Protein AF-A0A972N319-F1 (afdb_monomer_lite)

Radius of gyration: 14.59 Å; chains: 1; bounding box: 40×28×43 Å

Structure (mmCIF, N/CA/C/O backbone):
data_AF-A0A972N319-F1
#
_entry.id   AF-A0A972N319-F1
#
loop_
_atom_site.group_PDB
_atom_site.id
_atom_site.type_symbol
_atom_site.label_atom_id
_atom_site.label_alt_id
_atom_site.label_comp_id
_atom_site.label_asym_id
_atom_site.label_entity_id
_atom_site.label_seq_id
_atom_site.pdbx_PDB_ins_code
_atom_site.Cartn_x
_atom_site.Cartn_y
_atom_site.Cartn_z
_atom_site.occupancy
_atom_site.B_iso_or_equiv
_atom_site.auth_seq_id
_atom_site.auth_comp_id
_atom_site.auth_asym_id
_atom_site.auth_atom_id
_atom_site.pdbx_PDB_model_num
ATOM 1 N N . MET A 1 1 ? 24.690 3.884 -22.807 1.00 57.56 1 MET A N 1
ATOM 2 C CA . MET A 1 1 ? 23.789 2.924 -22.120 1.00 57.56 1 MET A CA 1
ATOM 3 C C . MET A 1 1 ? 22.770 2.426 -23.134 1.00 57.56 1 MET A C 1
ATOM 5 O O . MET A 1 1 ? 22.248 3.253 -23.859 1.00 57.56 1 MET A O 1
ATOM 9 N N . SER A 1 2 ? 22.512 1.118 -23.238 1.00 80.62 2 SER A N 1
ATOM 10 C CA . SER A 1 2 ? 21.457 0.604 -24.136 1.00 80.62 2 SER A CA 1
ATOM 11 C C . SER A 1 2 ? 20.069 0.958 -23.585 1.00 80.62 2 SER A C 1
ATOM 13 O O . SER A 1 2 ? 19.857 0.832 -22.377 1.00 80.62 2 SER A O 1
ATOM 15 N N . GLU A 1 3 ? 19.123 1.344 -24.445 1.00 79.75 3 GLU A N 1
ATOM 16 C CA . GLU A 1 3 ? 17.726 1.664 -24.085 1.00 79.75 3 GLU A CA 1
ATOM 17 C C . GLU A 1 3 ? 17.058 0.562 -23.248 1.00 79.75 3 GLU A C 1
ATOM 19 O O . GLU A 1 3 ? 16.391 0.840 -22.251 1.00 79.75 3 GLU A O 1
ATOM 24 N N . LYS A 1 4 ? 17.346 -0.711 -23.557 1.00 82.06 4 LYS A N 1
ATOM 25 C CA . LYS A 1 4 ? 16.869 -1.866 -22.776 1.00 82.06 4 LYS A CA 1
ATOM 26 C C . LYS A 1 4 ? 17.337 -1.828 -21.317 1.00 82.06 4 LYS A C 1
ATOM 28 O O . LYS A 1 4 ? 16.598 -2.219 -20.414 1.00 82.06 4 LYS A O 1
ATOM 33 N N . ARG A 1 5 ? 18.569 -1.366 -21.063 1.00 83.50 5 ARG A N 1
ATOM 34 C CA . ARG A 1 5 ? 19.101 -1.227 -19.696 1.00 83.50 5 ARG A CA 1
ATOM 35 C C . ARG A 1 5 ? 18.435 -0.064 -18.965 1.00 83.50 5 ARG A C 1
ATOM 37 O O . ARG A 1 5 ? 18.128 -0.217 -17.789 1.00 83.50 5 ARG A O 1
ATOM 44 N N . ALA A 1 6 ? 18.174 1.050 -19.650 1.00 85.31 6 ALA A N 1
ATOM 45 C CA . ALA A 1 6 ? 17.483 2.199 -19.064 1.00 85.31 6 ALA A CA 1
ATOM 46 C C . ALA A 1 6 ? 16.055 1.834 -18.616 1.00 85.31 6 ALA A C 1
ATOM 48 O O . ALA A 1 6 ? 15.717 2.027 -17.449 1.00 85.31 6 ALA A O 1
ATOM 49 N N . GLN A 1 7 ? 15.270 1.186 -19.484 1.00 86.94 7 GLN A N 1
ATOM 50 C CA . GLN A 1 7 ? 13.910 0.733 -19.153 1.00 86.94 7 GLN A CA 1
ATOM 51 C C . GLN A 1 7 ? 13.885 -0.261 -17.986 1.00 86.94 7 GLN A C 1
ATOM 53 O O . GLN A 1 7 ? 13.042 -0.168 -17.093 1.00 86.94 7 GLN A O 1
ATOM 58 N N . LYS A 1 8 ? 14.840 -1.201 -17.942 1.00 88.75 8 LYS A N 1
ATOM 59 C CA . LYS A 1 8 ? 14.960 -2.140 -16.819 1.00 88.75 8 LYS A CA 1
ATOM 60 C C . LYS A 1 8 ? 15.247 -1.415 -15.501 1.00 88.75 8 LYS A C 1
ATOM 62 O O . LYS A 1 8 ? 14.673 -1.780 -14.473 1.00 88.75 8 LYS A O 1
ATOM 67 N N . THR A 1 9 ? 16.109 -0.400 -15.519 1.00 91.19 9 THR A N 1
ATOM 68 C CA . THR A 1 9 ? 16.430 0.406 -14.333 1.00 91.19 9 THR A CA 1
ATOM 69 C C . THR A 1 9 ? 15.206 1.160 -13.829 1.00 91.19 9 THR A C 1
ATOM 71 O O . THR A 1 9 ? 14.907 1.083 -12.638 1.00 91.19 9 THR A O 1
ATOM 74 N N . ILE A 1 10 ? 14.465 1.816 -14.725 1.00 92.19 10 ILE A N 1
ATOM 75 C CA . ILE A 1 10 ? 13.229 2.533 -14.387 1.00 92.19 10 ILE A CA 1
ATOM 76 C C . ILE A 1 10 ? 12.209 1.567 -13.775 1.00 92.19 10 ILE A C 1
ATOM 78 O O . ILE A 1 10 ? 11.722 1.802 -12.671 1.00 92.19 10 ILE A O 1
ATOM 82 N N . ARG A 1 11 ? 11.974 0.416 -14.419 1.00 92.19 11 ARG A N 1
ATOM 83 C CA . ARG A 1 11 ? 11.061 -0.612 -13.900 1.00 92.19 11 ARG A CA 1
ATOM 84 C C . ARG A 1 11 ? 11.455 -1.111 -12.518 1.00 92.19 11 ARG A C 1
ATOM 86 O O . ARG A 1 11 ? 10.607 -1.234 -11.641 1.00 92.19 11 ARG A O 1
ATOM 93 N N . THR A 1 12 ? 12.740 -1.379 -12.314 1.00 92.19 12 THR A N 1
ATOM 94 C CA . THR A 1 12 ? 13.253 -1.829 -11.014 1.00 92.19 12 THR A CA 1
ATOM 95 C C . THR A 1 12 ? 13.063 -0.754 -9.944 1.00 92.19 12 THR A C 1
ATOM 97 O O . THR A 1 12 ? 12.702 -1.074 -8.815 1.00 92.19 12 THR A O 1
ATOM 100 N N . LYS A 1 13 ? 13.288 0.520 -10.287 1.00 93.69 13 LYS A N 1
ATOM 101 C CA . LYS A 1 13 ? 13.066 1.648 -9.376 1.00 93.69 13 LYS A CA 1
ATOM 102 C C . LYS A 1 13 ? 11.591 1.755 -8.984 1.00 93.69 13 LYS A C 1
ATOM 104 O O . LYS A 1 13 ? 11.306 1.851 -7.796 1.00 93.69 13 LYS A O 1
ATOM 109 N N . TYR A 1 14 ? 10.680 1.664 -9.952 1.00 94.88 14 TYR A N 1
ATOM 110 C CA . TYR A 1 14 ? 9.241 1.731 -9.702 1.00 94.88 14 TYR A CA 1
ATOM 111 C C . TYR A 1 14 ? 8.763 0.611 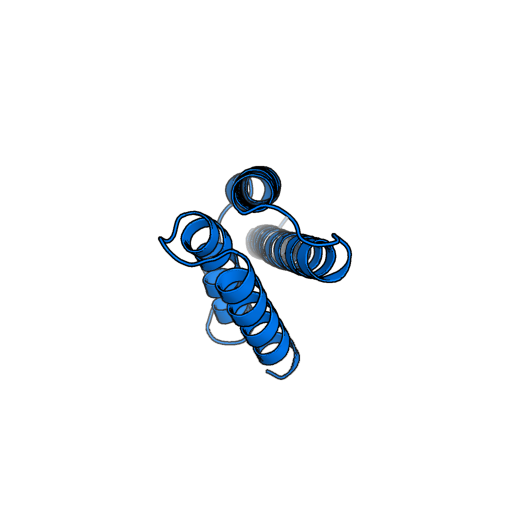-8.767 1.00 94.88 14 TYR A C 1
ATOM 113 O O . TYR A 1 14 ? 8.149 0.894 -7.742 1.00 94.88 14 TYR A O 1
ATOM 121 N N . ILE A 1 15 ? 9.134 -0.646 -9.050 1.00 93.62 15 ILE A N 1
ATOM 122 C CA . ILE A 1 15 ? 8.789 -1.796 -8.194 1.00 93.62 15 ILE A CA 1
ATOM 123 C C . ILE A 1 15 ? 9.304 -1.591 -6.764 1.00 93.62 15 ILE A C 1
ATOM 125 O O . ILE A 1 15 ? 8.559 -1.776 -5.808 1.00 93.62 15 ILE A O 1
ATOM 129 N N . ARG A 1 16 ? 10.554 -1.144 -6.602 1.00 94.31 16 ARG A N 1
ATOM 130 C CA . ARG A 1 16 ? 11.136 -0.905 -5.272 1.00 94.31 16 ARG A CA 1
ATOM 131 C C . ARG A 1 16 ? 10.397 0.172 -4.486 1.00 94.31 16 ARG A C 1
ATOM 133 O O . ARG A 1 16 ? 10.278 0.044 -3.271 1.00 94.31 16 ARG A O 1
ATOM 140 N N . GLU A 1 17 ? 9.928 1.235 -5.134 1.00 96.25 17 GLU A N 1
ATOM 141 C CA . GLU A 1 17 ? 9.150 2.261 -4.433 1.00 96.25 17 GLU A CA 1
ATOM 142 C C . GLU A 1 17 ? 7.753 1.765 -4.046 1.00 96.25 17 GLU A C 1
ATOM 144 O O . GLU A 1 17 ? 7.305 2.077 -2.943 1.00 96.25 17 GLU A O 1
ATOM 149 N N . LEU A 1 18 ? 7.110 0.923 -4.867 1.00 95.69 18 LEU A N 1
ATOM 150 C CA . LEU A 1 18 ? 5.865 0.241 -4.486 1.00 95.69 18 LEU A CA 1
ATOM 151 C C . LEU A 1 18 ? 6.068 -0.632 -3.238 1.00 95.69 18 LEU A C 1
ATOM 153 O O . LEU A 1 18 ? 5.331 -0.494 -2.262 1.00 95.69 18 LEU A O 1
ATOM 157 N N . GLU A 1 19 ? 7.109 -1.472 -3.223 1.00 94.75 19 GLU A N 1
ATOM 158 C CA . GLU A 1 19 ? 7.444 -2.323 -2.072 1.00 94.75 19 GLU A CA 1
ATOM 159 C C . GLU A 1 19 ? 7.739 -1.497 -0.817 1.00 94.75 19 GLU A C 1
ATOM 161 O O . GLU A 1 19 ? 7.249 -1.801 0.272 1.00 94.75 19 GLU A O 1
ATOM 166 N N . ARG A 1 20 ? 8.531 -0.426 -0.949 1.00 96.31 20 ARG A N 1
ATOM 167 C CA . ARG A 1 20 ? 8.851 0.478 0.166 1.00 96.31 20 ARG A CA 1
ATOM 168 C C . ARG A 1 20 ? 7.603 1.138 0.728 1.00 96.31 20 ARG A C 1
ATOM 170 O O . ARG A 1 20 ? 7.486 1.248 1.947 1.00 96.31 20 ARG A O 1
ATOM 177 N N . PHE A 1 21 ? 6.701 1.591 -0.134 1.00 97.44 21 PHE A N 1
ATOM 178 C CA . PHE A 1 21 ? 5.445 2.195 0.283 1.00 97.44 21 PHE A CA 1
ATOM 179 C C . PHE A 1 21 ? 4.581 1.199 1.062 1.00 97.44 21 PHE A C 1
ATOM 181 O O . PHE A 1 21 ? 4.220 1.478 2.205 1.00 97.44 21 PHE A O 1
ATOM 188 N N . ILE A 1 22 ? 4.350 0.010 0.501 1.00 96.62 22 ILE A N 1
ATOM 189 C CA . ILE A 1 22 ? 3.574 -1.053 1.150 1.00 96.62 22 ILE A CA 1
ATOM 190 C C . ILE A 1 22 ? 4.178 -1.426 2.508 1.00 96.62 22 ILE A C 1
ATOM 192 O O . ILE A 1 22 ? 3.465 -1.488 3.506 1.00 96.62 22 ILE A O 1
ATOM 196 N N . ASN A 1 23 ? 5.497 -1.616 2.581 1.00 96.31 23 ASN A N 1
ATOM 197 C CA . ASN A 1 23 ? 6.163 -1.971 3.834 1.00 96.31 23 ASN A CA 1
ATOM 198 C C . ASN A 1 23 ? 6.034 -0.877 4.902 1.00 96.31 23 ASN A C 1
ATOM 200 O O . ASN A 1 23 ? 5.848 -1.197 6.073 1.00 96.31 23 ASN A O 1
ATOM 204 N N . ARG A 1 24 ? 6.093 0.406 4.520 1.00 96.94 24 ARG A N 1
ATOM 205 C CA . ARG A 1 24 ? 5.868 1.524 5.452 1.00 96.94 24 ARG A CA 1
ATOM 206 C C . ARG A 1 24 ? 4.443 1.533 5.995 1.00 96.94 24 ARG A C 1
ATOM 208 O O . ARG A 1 24 ? 4.271 1.750 7.188 1.00 96.94 24 ARG A O 1
ATOM 215 N N . VAL A 1 25 ? 3.456 1.274 5.140 1.00 97.00 25 VAL A N 1
ATOM 216 C CA . VAL A 1 25 ? 2.035 1.192 5.518 1.00 97.00 25 VAL A CA 1
ATOM 217 C C . VAL A 1 25 ? 1.791 0.029 6.472 1.00 97.00 25 VAL A C 1
ATOM 219 O O . VAL A 1 25 ? 1.248 0.231 7.551 1.00 97.00 25 VAL A O 1
ATOM 222 N N . VAL A 1 26 ? 2.270 -1.169 6.133 1.00 96.19 26 VAL A N 1
ATOM 223 C CA . VAL A 1 26 ? 2.156 -2.346 7.008 1.00 96.19 26 VAL A CA 1
ATOM 224 C C . VAL A 1 26 ? 2.847 -2.106 8.348 1.00 96.19 26 VAL A C 1
ATOM 226 O O . VAL A 1 26 ? 2.308 -2.473 9.387 1.00 96.19 26 VAL A O 1
ATOM 229 N N . ASN A 1 27 ? 4.029 -1.485 8.344 1.00 96.75 27 ASN A N 1
ATOM 230 C CA . ASN A 1 27 ? 4.716 -1.145 9.583 1.00 96.75 27 ASN A CA 1
ATOM 231 C C . ASN A 1 27 ? 3.881 -0.179 10.429 1.00 96.75 27 ASN A C 1
ATOM 233 O O . ASN A 1 27 ? 3.633 -0.477 11.587 1.00 96.75 27 ASN A O 1
ATOM 237 N N . PHE A 1 28 ? 3.393 0.919 9.844 1.00 96.50 28 PHE A N 1
ATOM 238 C CA . PHE A 1 28 ? 2.544 1.892 10.536 1.00 96.50 28 PHE A CA 1
ATOM 239 C C . PHE A 1 28 ? 1.336 1.225 11.208 1.00 96.50 28 PHE A C 1
ATOM 241 O O . PHE A 1 28 ? 1.133 1.404 12.405 1.00 96.50 28 PHE A O 1
ATOM 248 N N . LEU A 1 29 ? 0.600 0.389 10.468 1.00 94.94 29 LEU A N 1
ATOM 249 C CA . LEU A 1 29 ? -0.593 -0.304 10.966 1.00 94.94 29 LEU A CA 1
ATOM 250 C C . LEU A 1 29 ? -0.304 -1.310 12.093 1.00 94.94 29 LEU A C 1
ATOM 252 O O . LEU A 1 29 ? -1.184 -1.575 12.911 1.00 94.94 29 LEU A O 1
ATOM 256 N N . ASN A 1 30 ? 0.902 -1.884 12.131 1.00 94.00 30 ASN A N 1
ATOM 257 C CA . ASN A 1 30 ? 1.307 -2.844 13.160 1.00 94.00 30 ASN A CA 1
ATOM 258 C C . ASN A 1 30 ? 1.937 -2.187 14.393 1.00 94.00 30 ASN A C 1
ATOM 260 O O . ASN A 1 30 ? 1.889 -2.775 15.468 1.00 94.00 30 ASN A O 1
ATOM 264 N N . THR A 1 31 ? 2.575 -1.023 14.243 1.00 93.81 31 THR A N 1
ATOM 265 C CA . THR A 1 31 ? 3.352 -0.402 15.327 1.00 93.8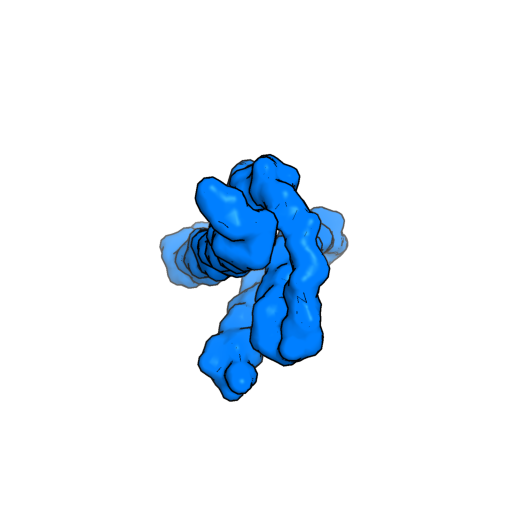1 31 THR A CA 1
ATOM 266 C C . THR A 1 31 ? 2.637 0.746 16.020 1.00 93.81 31 THR A C 1
ATOM 268 O O . THR A 1 31 ? 2.998 1.067 17.147 1.00 93.81 31 THR A O 1
ATOM 271 N N . GLN A 1 32 ? 1.685 1.404 15.356 1.00 89.25 32 GLN A N 1
ATOM 272 C CA . GLN A 1 32 ? 0.912 2.467 15.991 1.00 89.25 32 GLN A CA 1
ATOM 273 C C . GLN A 1 32 ? -0.217 1.873 16.831 1.00 89.25 32 GLN A C 1
ATOM 275 O O . GLN A 1 32 ? -0.991 1.042 16.349 1.00 89.25 32 GLN A O 1
ATOM 280 N N . ASN A 1 33 ? -0.305 2.316 18.086 1.00 81.44 33 ASN A N 1
ATOM 281 C CA . ASN A 1 33 ? -1.438 2.012 18.950 1.00 81.44 33 ASN A CA 1
ATOM 282 C C . ASN A 1 33 ? -2.611 2.893 18.526 1.00 81.44 33 ASN A C 1
ATOM 284 O O . ASN A 1 33 ? -2.517 4.107 18.656 1.00 81.44 33 ASN A O 1
ATOM 288 N N . GLU A 1 34 ? -3.672 2.264 18.018 1.00 86.56 34 GLU A N 1
ATOM 289 C CA . GLU A 1 34 ? -4.949 2.910 17.668 1.00 86.56 34 GLU A CA 1
ATOM 290 C C . GLU A 1 34 ? -4.788 4.228 16.879 1.00 86.56 34 GLU A C 1
ATOM 292 O O . GLU A 1 34 ? -5.256 5.271 17.333 1.00 86.56 34 GLU A O 1
ATOM 297 N N . PRO A 1 35 ? -4.119 4.216 15.704 1.00 90.44 35 PRO A N 1
ATOM 298 C CA . PRO A 1 35 ? -4.014 5.422 14.890 1.00 90.44 35 PRO A CA 1
ATOM 299 C C . PRO A 1 35 ? -5.409 5.898 14.488 1.00 90.44 35 PRO A C 1
ATOM 301 O O . PRO A 1 35 ? -6.285 5.083 14.186 1.00 90.44 35 PRO A O 1
ATOM 304 N N . SER A 1 36 ? -5.607 7.210 14.426 1.00 93.62 36 SER A N 1
ATOM 305 C CA . SER A 1 36 ? -6.831 7.758 13.857 1.00 93.62 36 SER A CA 1
ATOM 306 C C . SER A 1 36 ? -6.844 7.567 12.336 1.00 93.62 36 SER A C 1
ATOM 308 O O . SER A 1 36 ? -5.814 7.386 11.676 1.00 93.62 36 SER A O 1
ATOM 310 N N . LYS A 1 37 ? -8.039 7.624 11.747 1.00 94.31 37 LYS A N 1
ATOM 311 C CA . LYS A 1 37 ? -8.195 7.559 10.291 1.00 94.31 37 LYS A CA 1
ATOM 312 C C . LYS A 1 37 ? -7.521 8.734 9.585 1.00 94.31 37 LYS A C 1
ATOM 314 O O . LYS A 1 37 ? -6.916 8.543 8.535 1.00 94.31 37 LYS A O 1
ATOM 319 N N . GLU A 1 38 ? -7.592 9.922 10.178 1.00 94.50 38 GLU A N 1
ATOM 320 C CA . GLU A 1 38 ? -6.969 11.140 9.653 1.00 94.50 38 GLU A CA 1
ATOM 321 C C . GLU A 1 38 ? -5.440 11.017 9.645 1.00 94.50 38 GLU A C 1
ATOM 323 O O . GLU A 1 38 ? -4.801 11.294 8.629 1.00 94.50 38 GLU A O 1
ATOM 328 N N . GLU A 1 39 ? -4.854 10.505 10.733 1.00 95.12 39 GLU A N 1
ATOM 329 C CA . GLU A 1 39 ? -3.414 10.226 10.821 1.00 95.12 39 GLU A CA 1
ATOM 330 C C . GLU A 1 39 ? -2.979 9.213 9.759 1.00 95.12 39 GLU A C 1
ATOM 332 O O . GLU A 1 39 ? -1.939 9.373 9.109 1.00 95.12 39 GLU A O 1
ATOM 337 N N . PHE A 1 40 ? -3.784 8.166 9.556 1.00 96.88 40 PHE A N 1
ATOM 338 C CA . PHE A 1 40 ? -3.513 7.178 8.526 1.00 96.88 40 PHE A CA 1
ATOM 339 C C . PHE A 1 40 ? -3.633 7.758 7.113 1.00 96.88 40 PHE A C 1
ATOM 341 O O . PHE A 1 40 ? -2.784 7.463 6.269 1.00 96.88 40 PHE A O 1
ATOM 348 N N . GLU A 1 41 ? -4.640 8.589 6.837 1.00 96.06 41 GLU A N 1
ATOM 349 C CA . GLU A 1 41 ? -4.806 9.239 5.537 1.00 96.06 41 GLU A CA 1
ATOM 350 C C . GLU A 1 41 ? -3.623 10.154 5.217 1.00 96.06 41 GLU A C 1
ATOM 352 O O . GLU A 1 41 ? -3.043 10.050 4.129 1.00 96.06 41 GLU A O 1
ATOM 357 N N . GLU A 1 42 ? -3.220 11.008 6.160 1.00 96.12 42 GLU A N 1
ATOM 358 C CA . GLU A 1 42 ? -2.074 11.895 5.978 1.00 96.12 42 GLU A CA 1
ATOM 359 C C . GLU A 1 42 ? -0.797 11.089 5.717 1.00 96.12 42 GLU A C 1
ATOM 361 O O . GLU A 1 42 ? -0.073 11.358 4.749 1.00 96.12 42 GLU A O 1
ATOM 366 N N . PHE A 1 43 ? -0.563 10.040 6.510 1.00 96.44 43 PHE A N 1
ATOM 367 C CA . PHE A 1 43 ? 0.569 9.140 6.330 1.00 96.44 43 PHE A CA 1
ATOM 368 C C . PHE A 1 43 ? 0.545 8.457 4.957 1.00 96.44 43 PHE A C 1
ATOM 370 O O . PHE A 1 43 ? 1.537 8.490 4.221 1.00 96.44 43 PHE A O 1
ATOM 377 N N . ALA A 1 44 ? -0.580 7.843 4.582 1.00 96.38 44 ALA A N 1
ATOM 378 C CA . ALA A 1 44 ? -0.736 7.137 3.315 1.00 96.38 44 ALA A CA 1
ATOM 379 C C . ALA A 1 44 ? -0.488 8.081 2.134 1.00 96.38 44 ALA A C 1
ATOM 381 O O . ALA A 1 44 ? 0.287 7.754 1.231 1.00 96.38 44 ALA A O 1
ATOM 382 N N . LYS A 1 45 ? -1.070 9.283 2.174 1.00 95.81 45 LYS A N 1
ATOM 383 C CA . LYS A 1 45 ? -0.892 10.321 1.158 1.00 95.81 45 LYS A CA 1
ATOM 384 C C . LYS A 1 45 ? 0.560 10.777 1.061 1.00 95.81 45 LYS A C 1
ATOM 386 O O . LYS A 1 45 ? 1.108 10.835 -0.039 1.00 95.81 45 LYS A O 1
ATOM 391 N N . GLU A 1 46 ? 1.207 11.083 2.184 1.00 95.94 46 GLU A N 1
ATOM 392 C CA . GLU A 1 46 ? 2.597 11.549 2.210 1.00 95.94 46 GLU A CA 1
ATOM 393 C C . GLU A 1 46 ? 3.560 10.481 1.686 1.00 95.94 46 GLU A C 1
ATOM 395 O O . GLU A 1 46 ? 4.397 10.772 0.827 1.00 95.94 46 GLU A O 1
ATOM 400 N N . LYS A 1 47 ? 3.412 9.225 2.120 1.00 96.06 47 LYS A N 1
ATOM 401 C CA . LYS A 1 47 ? 4.291 8.142 1.659 1.00 96.06 47 LYS A CA 1
ATOM 402 C C . LYS A 1 47 ? 4.039 7.752 0.204 1.00 96.06 47 LYS A C 1
ATOM 404 O O . LYS A 1 47 ? 4.992 7.329 -0.456 1.00 96.06 47 LYS A O 1
ATOM 409 N N . TYR A 1 48 ? 2.820 7.922 -0.308 1.00 96.31 48 TYR A N 1
ATOM 410 C CA . TYR A 1 48 ? 2.486 7.597 -1.694 1.00 96.31 48 TYR A CA 1
ATOM 411 C C . TYR A 1 48 ? 3.073 8.590 -2.712 1.00 96.31 48 TYR A C 1
ATOM 413 O O . TYR A 1 48 ? 3.350 8.197 -3.845 1.00 96.31 48 TYR A O 1
ATOM 421 N N . LYS A 1 49 ? 3.385 9.835 -2.315 1.00 95.38 49 LYS A N 1
ATOM 422 C CA . LYS A 1 49 ? 4.022 10.836 -3.201 1.00 95.38 49 LYS A CA 1
ATOM 423 C C . LYS A 1 49 ? 5.272 10.301 -3.906 1.00 95.38 49 LYS A C 1
ATOM 425 O O . LYS A 1 49 ? 5.428 10.484 -5.107 1.00 95.38 49 LYS A O 1
ATOM 430 N N . LYS A 1 50 ? 6.119 9.545 -3.199 1.00 92.94 50 LYS A N 1
ATOM 431 C CA . LYS A 1 50 ? 7.354 8.969 -3.771 1.00 92.94 50 LYS A CA 1
ATOM 432 C C . LYS A 1 50 ? 7.091 7.942 -4.875 1.00 92.94 50 LYS A C 1
ATOM 434 O O . LYS A 1 50 ? 7.902 7.790 -5.786 1.00 92.94 50 LYS A O 1
ATOM 439 N N . VAL A 1 51 ? 5.960 7.241 -4.799 1.00 94.06 51 VAL A N 1
ATOM 440 C CA . VAL A 1 51 ? 5.508 6.331 -5.858 1.00 94.06 51 VAL A CA 1
ATOM 441 C C . VAL A 1 51 ? 5.030 7.135 -7.067 1.00 94.06 51 VAL A C 1
ATOM 443 O O . VAL A 1 51 ? 5.341 6.762 -8.194 1.00 94.06 51 VAL A O 1
ATOM 446 N N . GLN A 1 52 ? 4.325 8.248 -6.841 1.00 92.75 52 GLN A N 1
ATOM 447 C CA . GLN A 1 52 ? 3.826 9.131 -7.904 1.00 92.75 52 GLN A CA 1
ATOM 448 C C . GLN A 1 52 ? 4.944 9.889 -8.633 1.00 92.75 52 GLN A C 1
ATOM 450 O O . GLN A 1 52 ? 4.838 10.129 -9.830 1.00 92.75 52 GLN A O 1
ATOM 455 N N . GLU A 1 53 ? 6.022 10.237 -7.931 1.00 93.19 53 GLU A N 1
ATOM 456 C CA . GLU A 1 53 ? 7.218 10.867 -8.509 1.00 93.19 53 GLU A CA 1
ATOM 457 C C . GLU A 1 53 ? 8.045 9.903 -9.375 1.00 93.19 53 GLU A C 1
ATOM 459 O O . GLU A 1 53 ? 8.905 10.331 -10.149 1.00 93.19 53 GLU A O 1
ATOM 464 N N . CYS A 1 54 ? 7.827 8.592 -9.246 1.00 91.25 54 CYS A N 1
ATOM 465 C CA . 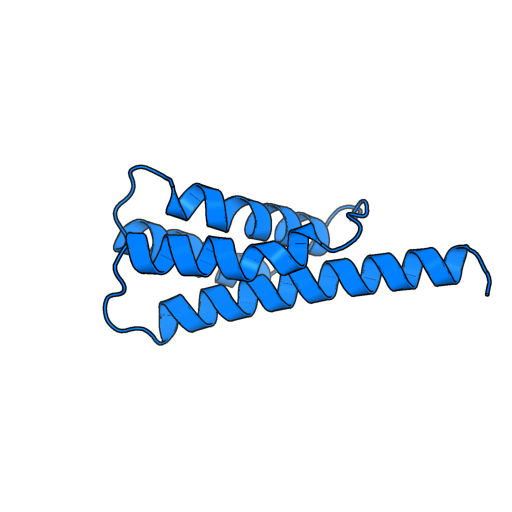CYS A 1 54 ? 8.491 7.613 -10.092 1.00 91.25 54 CYS A CA 1
ATOM 466 C C . CYS A 1 54 ? 7.802 7.498 -11.449 1.00 91.25 54 CYS A C 1
ATOM 468 O O . CYS A 1 54 ? 6.578 7.451 -11.546 1.00 91.25 54 CYS A O 1
ATOM 470 N N . GLU A 1 55 ? 8.607 7.357 -12.503 1.00 89.44 55 GLU A N 1
ATOM 471 C CA . GLU A 1 55 ? 8.096 7.029 -13.830 1.00 89.44 55 GLU A CA 1
ATOM 472 C C . GLU A 1 55 ? 7.346 5.694 -13.772 1.00 89.44 55 GLU A C 1
ATOM 474 O O . GLU A 1 55 ? 7.924 4.630 -13.512 1.00 89.44 55 GLU A O 1
ATOM 479 N N . ARG A 1 56 ? 6.030 5.773 -13.984 1.00 87.88 56 ARG A N 1
ATOM 480 C CA . ARG A 1 56 ? 5.150 4.613 -13.996 1.00 87.88 56 ARG A CA 1
ATOM 481 C C . ARG A 1 56 ? 5.455 3.779 -15.228 1.00 87.88 56 ARG A C 1
ATOM 483 O O . ARG A 1 56 ? 5.349 4.252 -16.356 1.00 87.88 56 ARG A O 1
ATOM 490 N N . VAL A 1 57 ? 5.769 2.511 -15.005 1.00 88.75 57 VAL A N 1
ATOM 491 C CA . VAL A 1 57 ? 5.980 1.543 -16.080 1.00 88.75 57 VAL A CA 1
ATOM 492 C C . VAL A 1 57 ? 4.904 0.478 -16.056 1.00 88.75 57 VAL A C 1
ATOM 494 O O . VAL A 1 57 ? 4.386 0.120 -15.001 1.00 88.75 57 VAL A O 1
ATOM 497 N N . TYR A 1 58 ? 4.614 -0.089 -17.222 1.00 86.69 58 TYR A N 1
ATOM 498 C CA . TYR A 1 58 ? 3.749 -1.254 -17.295 1.00 86.69 58 TYR A CA 1
ATOM 499 C C . TYR A 1 58 ? 4.411 -2.457 -16.609 1.00 86.69 58 TYR A C 1
ATOM 501 O O . TYR A 1 58 ? 5.473 -2.938 -17.023 1.00 86.69 58 TYR A O 1
ATOM 509 N N . LEU A 1 59 ? 3.767 -2.962 -15.560 1.00 86.50 59 LEU A N 1
ATOM 510 C CA . LEU A 1 59 ? 4.164 -4.186 -14.882 1.00 86.50 59 LEU A CA 1
ATOM 511 C C . LEU A 1 59 ? 3.372 -5.349 -15.483 1.00 86.50 59 LEU A C 1
ATOM 513 O O . LEU A 1 59 ? 2.180 -5.519 -15.241 1.00 86.50 59 LEU A O 1
ATOM 517 N N . SER A 1 60 ? 4.051 -6.137 -16.318 1.00 71.38 60 SER A N 1
ATOM 518 C CA . SER A 1 60 ? 3.487 -7.352 -16.911 1.00 71.38 60 SER A CA 1
ATOM 519 C C . SER A 1 60 ? 3.031 -8.326 -15.817 1.00 71.38 60 SER A C 1
ATOM 521 O O . SER A 1 60 ? 3.746 -8.465 -14.827 1.00 71.38 60 SER A O 1
ATOM 523 N N . LYS A 1 61 ? 1.879 -8.978 -16.046 1.00 73.50 61 LYS A N 1
ATOM 524 C CA . LYS A 1 61 ? 1.137 -9.926 -15.183 1.00 73.50 61 LYS A CA 1
ATOM 525 C C . LYS A 1 61 ? 1.930 -10.611 -14.058 1.00 73.50 61 LYS A C 1
ATOM 527 O O . LYS A 1 61 ? 3.055 -11.060 -14.257 1.00 73.50 61 LYS A O 1
ATOM 532 N N . GLY A 1 62 ? 1.260 -10.807 -12.924 1.00 84.00 62 GLY A N 1
ATOM 533 C CA . GLY A 1 62 ? 1.766 -11.540 -11.760 1.00 84.00 62 GLY A CA 1
ATOM 534 C C . GLY A 1 62 ? 1.969 -10.628 -10.552 1.00 84.00 62 GLY A C 1
ATOM 535 O O . GLY A 1 62 ? 1.344 -9.572 -10.453 1.00 84.00 62 GLY A O 1
ATOM 536 N N . TYR A 1 63 ? 2.880 -11.018 -9.663 1.00 86.12 63 TYR A N 1
ATOM 537 C CA . TYR A 1 63 ? 3.122 -10.372 -8.369 1.00 86.12 63 TYR A CA 1
ATOM 538 C C . TYR A 1 63 ? 3.299 -8.843 -8.438 1.00 86.12 63 TYR A C 1
ATOM 540 O O . TYR A 1 63 ? 2.658 -8.103 -7.697 1.00 86.12 63 TYR A O 1
ATOM 548 N N . SER A 1 64 ? 4.107 -8.328 -9.375 1.00 87.94 64 SER A N 1
ATOM 549 C CA . SER A 1 64 ? 4.343 -6.879 -9.492 1.00 87.94 64 SER A CA 1
ATOM 550 C C . SER A 1 64 ? 3.086 -6.085 -9.878 1.00 87.94 64 SER A C 1
ATOM 552 O O . SER A 1 64 ? 2.950 -4.933 -9.478 1.00 87.94 64 SER A O 1
ATOM 554 N N . GLN A 1 65 ? 2.158 -6.687 -10.629 1.00 90.75 65 GLN A N 1
ATOM 555 C CA . GLN A 1 65 ? 0.889 -6.045 -10.980 1.00 90.75 65 GLN A CA 1
ATOM 556 C C . GLN A 1 65 ? -0.076 -6.031 -9.786 1.00 90.75 65 GLN A C 1
ATOM 558 O O . GLN A 1 65 ? -0.789 -5.051 -9.577 1.00 90.75 65 GLN A O 1
ATOM 563 N N . GLU A 1 66 ? -0.110 -7.105 -8.996 1.00 92.38 66 GLU A N 1
ATOM 564 C CA . GLU A 1 66 ? -0.907 -7.155 -7.764 1.00 92.38 66 GLU A CA 1
ATOM 565 C C . GLU A 1 66 ? -0.394 -6.154 -6.726 1.00 92.38 66 GLU A C 1
ATOM 567 O O . GLU A 1 66 ? -1.182 -5.446 -6.103 1.00 92.38 66 GLU A O 1
ATOM 572 N N . MET A 1 67 ? 0.928 -6.023 -6.616 1.00 92.81 67 MET A N 1
ATOM 573 C CA . MET A 1 67 ? 1.583 -5.028 -5.775 1.00 92.81 67 MET A CA 1
ATOM 574 C C . MET A 1 67 ? 1.219 -3.594 -6.182 1.00 92.81 67 MET A C 1
ATOM 576 O O . MET A 1 67 ? 0.898 -2.777 -5.323 1.00 92.81 67 MET A O 1
A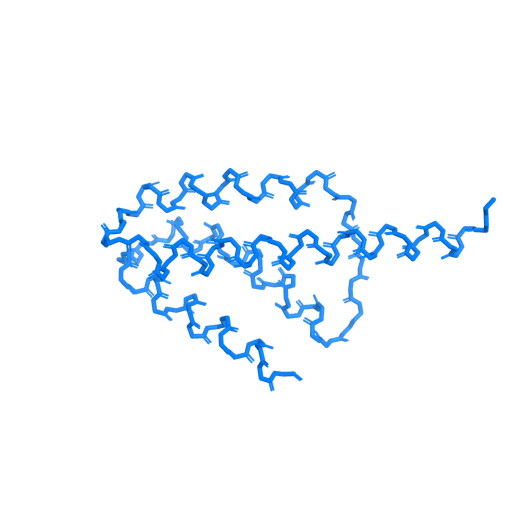TOM 580 N N . GLU A 1 68 ? 1.222 -3.281 -7.482 1.00 93.75 68 GLU A N 1
ATOM 581 C CA . GLU A 1 68 ? 0.805 -1.963 -7.978 1.00 93.75 68 GLU A CA 1
ATOM 582 C C . GLU A 1 68 ? -0.661 -1.666 -7.642 1.00 93.75 68 GLU A C 1
ATOM 584 O O . GLU A 1 68 ? -0.974 -0.582 -7.147 1.00 93.75 68 GLU A O 1
ATOM 589 N N . LYS A 1 69 ? -1.555 -2.639 -7.860 1.00 93.69 69 LYS A N 1
ATOM 590 C CA . LYS A 1 69 ? -2.978 -2.506 -7.515 1.00 93.69 69 LYS A CA 1
ATOM 591 C C . LYS A 1 69 ? -3.172 -2.261 -6.022 1.00 93.69 69 LYS A C 1
ATOM 593 O O . LYS A 1 69 ? -3.952 -1.392 -5.645 1.00 93.69 69 LYS A O 1
ATOM 598 N N . PHE A 1 70 ? -2.452 -2.993 -5.178 1.00 95.69 70 PHE A N 1
ATOM 599 C CA . PHE A 1 70 ? -2.544 -2.820 -3.735 1.00 95.69 70 PHE A CA 1
ATOM 600 C C . PHE A 1 70 ? -2.008 -1.461 -3.278 1.00 95.69 70 PHE A C 1
ATOM 602 O O . PHE A 1 70 ? -2.677 -0.764 -2.517 1.00 95.69 70 PHE A O 1
ATOM 609 N N . ALA A 1 71 ? -0.857 -1.032 -3.801 1.00 95.31 71 ALA A N 1
ATOM 610 C CA . ALA A 1 71 ? -0.311 0.293 -3.525 1.00 95.31 71 ALA A CA 1
ATOM 611 C C . ALA A 1 71 ? -1.298 1.415 -3.900 1.00 95.31 71 ALA A C 1
ATOM 613 O O . ALA A 1 71 ? -1.447 2.377 -3.153 1.00 95.31 71 ALA A O 1
ATOM 614 N N . GLN A 1 72 ? -2.013 1.275 -5.019 1.00 93.94 72 GLN A N 1
ATOM 615 C CA . GLN A 1 72 ? -3.042 2.233 -5.443 1.00 93.94 72 GLN A CA 1
ATOM 616 C C . GLN A 1 72 ? -4.301 2.194 -4.571 1.00 93.94 72 GLN A C 1
ATOM 618 O O . GLN A 1 72 ? -4.948 3.222 -4.395 1.00 93.94 72 GLN A O 1
ATOM 623 N N . LYS A 1 73 ? -4.643 1.032 -4.008 1.00 95.38 73 LYS A N 1
ATOM 624 C CA . LYS A 1 73 ? -5.813 0.865 -3.140 1.00 95.38 73 LYS A CA 1
ATOM 625 C C . LYS A 1 73 ? -5.635 1.534 -1.777 1.00 95.38 73 LYS A C 1
ATOM 627 O O . LYS A 1 73 ? -6.623 1.988 -1.211 1.00 95.38 73 LYS A O 1
ATOM 632 N N . ILE A 1 74 ? -4.412 1.607 -1.247 1.00 96.25 74 ILE A N 1
ATOM 633 C CA . ILE A 1 74 ? -4.152 2.126 0.107 1.00 96.25 74 ILE A CA 1
ATOM 634 C C . ILE A 1 74 ? -4.687 3.562 0.305 1.00 96.25 74 ILE A C 1
ATOM 636 O O . ILE A 1 74 ? -5.469 3.754 1.236 1.00 96.25 74 ILE A O 1
ATOM 640 N N . PRO A 1 75 ? -4.360 4.560 -0.546 1.00 93.94 75 PRO A N 1
ATOM 641 C CA . PRO A 1 75 ? -4.934 5.901 -0.413 1.00 93.94 75 PRO A CA 1
ATOM 642 C C . PRO A 1 75 ? -6.464 5.920 -0.536 1.00 93.94 75 PRO A C 1
ATOM 644 O O . PRO A 1 75 ? -7.128 6.632 0.207 1.00 93.94 75 PRO A O 1
ATOM 647 N N . SER A 1 76 ? -7.037 5.104 -1.428 1.00 94.06 76 SER A N 1
ATOM 648 C CA . SER A 1 76 ? -8.495 5.007 -1.584 1.00 94.06 76 SER A CA 1
ATOM 649 C C . SER A 1 76 ? -9.179 4.393 -0.362 1.00 94.06 76 SER A C 1
ATOM 651 O O . SER A 1 76 ? -10.275 4.809 -0.007 1.00 94.06 76 SER A O 1
ATOM 653 N N . ALA A 1 77 ? -8.544 3.420 0.295 1.00 93.19 77 ALA A N 1
ATOM 654 C CA . ALA A 1 77 ? -9.053 2.836 1.531 1.00 93.19 77 ALA A CA 1
ATOM 655 C C . ALA A 1 77 ? -9.054 3.866 2.669 1.00 93.19 77 ALA A C 1
ATOM 657 O O . ALA A 1 77 ? -10.041 3.956 3.394 1.00 93.19 77 ALA A O 1
ATOM 658 N N . ALA A 1 78 ? -8.002 4.685 2.773 1.00 91.81 78 ALA A N 1
ATOM 659 C CA . ALA A 1 78 ? -7.922 5.753 3.770 1.00 91.81 78 ALA A CA 1
ATOM 660 C C . ALA A 1 78 ? -9.050 6.794 3.624 1.00 91.81 78 ALA A C 1
ATOM 662 O O . ALA A 1 78 ? -9.551 7.296 4.623 1.00 91.81 78 ALA A O 1
ATOM 663 N N . GLN A 1 79 ? -9.488 7.050 2.388 1.00 91.81 79 GLN A N 1
ATOM 664 C CA . GLN A 1 79 ? -10.560 7.999 2.053 1.00 91.81 79 GLN A CA 1
ATOM 665 C C . GLN A 1 79 ? -11.965 7.383 2.007 1.00 91.81 79 GLN A C 1
ATOM 667 O O . GLN A 1 79 ? -12.934 8.084 1.731 1.00 91.81 79 GLN A O 1
ATOM 672 N N . SER A 1 80 ? -12.089 6.071 2.212 1.00 93.94 80 SER A N 1
ATOM 673 C CA . SER A 1 80 ? -13.389 5.390 2.208 1.00 93.94 80 SER A CA 1
ATOM 674 C C . SER A 1 80 ? -14.202 5.737 3.453 1.00 93.94 80 SER A C 1
ATOM 676 O O . SER A 1 80 ? -13.630 6.196 4.429 1.00 93.94 80 SER A O 1
ATOM 678 N N . ASP A 1 81 ? -15.503 5.444 3.488 1.00 93.44 81 ASP A N 1
ATOM 679 C CA . ASP A 1 81 ? -16.343 5.652 4.685 1.00 93.44 81 ASP A CA 1
ATOM 680 C C . ASP A 1 81 ? -16.125 4.601 5.790 1.00 93.44 81 ASP A C 1
ATOM 682 O O . ASP A 1 81 ? -16.779 4.640 6.827 1.00 93.44 81 ASP A O 1
ATOM 686 N N . LYS A 1 82 ? -15.191 3.664 5.594 1.00 94.19 82 LYS A N 1
ATOM 687 C CA . LYS A 1 82 ? -14.891 2.604 6.560 1.00 94.19 82 LYS A CA 1
ATOM 688 C C . LYS A 1 82 ? -14.256 3.152 7.834 1.00 94.19 82 LYS A C 1
ATOM 690 O O . LYS A 1 82 ? -13.543 4.163 7.815 1.00 94.19 82 LYS A O 1
ATOM 695 N N . GLU A 1 83 ? -14.463 2.420 8.920 1.00 94.94 83 GLU A N 1
ATOM 696 C CA . GLU A 1 83 ? -13.777 2.644 10.188 1.00 94.94 83 GLU A CA 1
ATOM 697 C C . GLU A 1 83 ? -12.297 2.256 10.092 1.00 94.94 83 GLU A C 1
ATOM 699 O O . GLU A 1 83 ? -11.914 1.369 9.322 1.00 94.94 83 GLU A O 1
ATOM 704 N N . MET A 1 84 ? -11.448 2.895 10.900 1.00 94.25 84 MET A N 1
ATOM 705 C CA . MET A 1 84 ? -9.996 2.679 10.834 1.00 94.25 84 MET A CA 1
ATOM 706 C C . MET A 1 84 ? -9.599 1.223 11.114 1.00 94.25 84 MET A C 1
ATOM 708 O O . MET A 1 84 ? -8.692 0.686 10.476 1.00 94.25 84 MET A O 1
ATOM 712 N N . GLU A 1 85 ? -10.315 0.554 12.017 1.00 93.94 85 GLU A N 1
ATOM 713 C CA . GLU A 1 85 ? -10.082 -0.857 12.325 1.00 93.94 85 GLU A CA 1
ATOM 714 C C . GLU A 1 85 ? -10.432 -1.766 11.134 1.00 93.94 85 GLU A C 1
ATOM 716 O O . GLU A 1 85 ? -9.710 -2.718 10.834 1.00 93.94 85 GLU A O 1
ATOM 721 N N . GLU A 1 86 ? -11.491 -1.447 10.386 1.00 95.38 86 GLU A N 1
ATOM 722 C CA . GLU A 1 86 ? -11.842 -2.175 9.163 1.00 95.38 86 GLU A CA 1
ATOM 723 C C . GLU A 1 86 ? -10.778 -1.959 8.076 1.00 95.38 86 GLU A C 1
ATOM 725 O O . GLU A 1 86 ? -10.305 -2.921 7.468 1.00 95.38 86 GLU A O 1
ATOM 730 N N . ILE A 1 87 ? -10.329 -0.712 7.889 1.00 95.88 87 ILE A N 1
ATOM 731 C CA . ILE A 1 87 ? -9.248 -0.361 6.955 1.00 95.88 87 ILE A CA 1
ATOM 732 C C . ILE A 1 87 ? -7.971 -1.134 7.301 1.00 95.88 87 ILE A C 1
ATOM 734 O O . ILE A 1 87 ? -7.347 -1.738 6.425 1.00 95.88 87 ILE A O 1
ATOM 738 N N . LYS A 1 88 ? -7.582 -1.145 8.579 1.00 95.44 88 LYS A N 1
ATOM 739 C CA . LYS A 1 88 ? -6.404 -1.867 9.067 1.00 95.44 88 LYS A CA 1
ATOM 740 C C . LYS A 1 88 ? -6.495 -3.356 8.747 1.00 95.44 88 LYS A C 1
ATOM 742 O O . LYS A 1 88 ? -5.558 -3.906 8.164 1.00 95.44 88 LYS A O 1
ATOM 747 N N . ASN A 1 89 ? -7.612 -3.994 9.089 1.00 95.25 89 ASN A N 1
ATOM 748 C CA . ASN A 1 89 ? -7.807 -5.424 8.867 1.00 95.25 89 ASN A CA 1
ATOM 749 C C . ASN A 1 89 ? -7.782 -5.784 7.374 1.00 95.25 89 ASN A C 1
ATOM 751 O O . ASN A 1 89 ? -7.069 -6.713 6.983 1.00 95.25 89 ASN A O 1
ATOM 755 N N . ASP A 1 90 ? -8.457 -5.004 6.527 1.00 95.44 90 ASP A N 1
ATOM 756 C CA . ASP A 1 90 ? -8.462 -5.197 5.074 1.00 95.44 90 ASP A CA 1
ATOM 757 C C . ASP A 1 90 ? -7.056 -5.087 4.468 1.00 95.44 90 ASP A C 1
ATOM 759 O O . ASP A 1 90 ? -6.631 -5.941 3.679 1.00 95.44 90 ASP A O 1
ATOM 763 N N . LEU A 1 91 ? -6.315 -4.036 4.834 1.00 96.25 91 LEU A N 1
ATOM 764 C CA . LEU A 1 91 ? -4.983 -3.781 4.288 1.00 96.25 91 LEU A CA 1
ATOM 765 C C . LEU A 1 91 ? -3.956 -4.806 4.781 1.00 96.25 91 LEU A C 1
ATOM 767 O O . LEU A 1 91 ? -3.127 -5.262 3.991 1.00 96.25 91 LEU A O 1
ATOM 771 N N .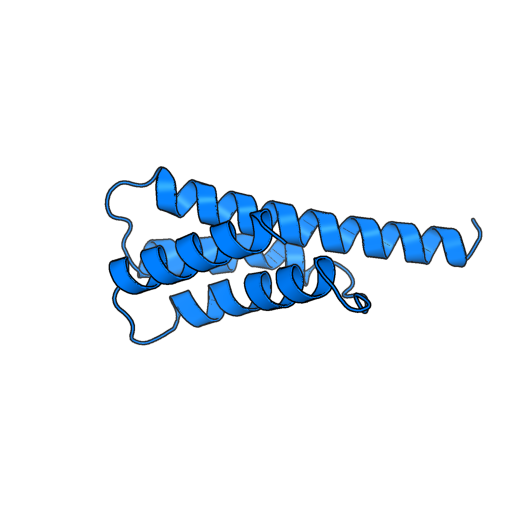 LEU A 1 92 ? -4.010 -5.211 6.052 1.00 95.44 92 LEU A N 1
ATOM 772 C CA . LEU A 1 92 ? -3.124 -6.249 6.585 1.00 95.44 92 LEU A CA 1
ATOM 773 C C . LEU A 1 92 ? -3.436 -7.627 5.987 1.00 95.44 92 LEU A C 1
ATOM 775 O O . LEU A 1 92 ? -2.509 -8.375 5.662 1.00 95.44 92 LEU A O 1
ATOM 779 N N . TYR A 1 93 ? -4.714 -7.958 5.781 1.00 95.44 93 TYR A N 1
ATOM 780 C CA . TYR A 1 93 ? -5.112 -9.187 5.096 1.00 95.44 93 TYR A CA 1
ATOM 781 C C . TYR A 1 93 ? -4.562 -9.234 3.666 1.00 95.44 93 TYR A C 1
ATOM 783 O O . TYR A 1 93 ? -3.954 -10.225 3.252 1.00 95.44 93 TYR A O 1
ATOM 791 N N . GLU A 1 94 ? -4.713 -8.144 2.916 1.00 94.06 94 GLU A N 1
ATOM 792 C CA . GLU A 1 94 ? -4.231 -8.063 1.541 1.00 94.06 94 GLU A CA 1
ATOM 793 C C . GLU A 1 94 ? -2.699 -8.075 1.446 1.00 94.06 94 GLU A C 1
ATOM 795 O O . GLU A 1 94 ? -2.144 -8.789 0.606 1.00 94.06 94 GLU A O 1
ATOM 800 N N . ALA A 1 95 ? -2.004 -7.388 2.357 1.00 93.88 95 ALA A N 1
ATOM 801 C CA . ALA A 1 95 ? -0.549 -7.454 2.466 1.00 93.88 95 ALA A CA 1
ATOM 802 C C . ALA A 1 95 ? -0.052 -8.883 2.752 1.00 93.88 95 ALA A C 1
ATOM 804 O O . ALA A 1 95 ? 0.941 -9.326 2.171 1.00 93.88 95 ALA A O 1
ATOM 805 N N . ASN A 1 96 ? -0.753 -9.629 3.610 1.00 93.19 96 ASN A N 1
ATOM 806 C CA . ASN A 1 96 ? -0.438 -11.029 3.889 1.00 93.19 96 ASN A CA 1
ATOM 807 C C . ASN A 1 96 ? -0.704 -11.939 2.687 1.00 93.19 96 ASN A C 1
ATOM 809 O O . ASN A 1 96 ? 0.072 -12.864 2.451 1.00 93.19 96 ASN A O 1
ATOM 813 N N . ARG A 1 97 ? -1.769 -11.681 1.918 1.00 91.88 97 ARG A N 1
ATOM 814 C CA . ARG A 1 97 ? -2.060 -12.414 0.679 1.00 91.88 97 ARG A CA 1
ATOM 815 C C . ARG A 1 97 ? -0.943 -12.218 -0.343 1.00 91.88 97 ARG A C 1
ATOM 817 O O . ARG A 1 97 ? -0.449 -13.204 -0.867 1.00 91.88 97 ARG A O 1
ATOM 824 N N . LEU A 1 98 ? -0.494 -10.977 -0.549 1.00 89.38 98 LEU A N 1
ATOM 825 C CA . LEU A 1 98 ? 0.603 -10.665 -1.471 1.00 89.38 98 LEU A CA 1
ATOM 826 C C . LEU A 1 98 ? 1.897 -11.402 -1.121 1.00 89.38 98 LEU A C 1
ATOM 828 O O . LEU A 1 98 ? 2.569 -11.895 -2.013 1.00 89.38 98 LEU A O 1
ATOM 832 N N . ARG A 1 99 ? 2.246 -11.520 0.166 1.00 82.69 99 ARG A N 1
ATOM 833 C CA . ARG A 1 99 ? 3.459 -12.241 0.598 1.00 82.69 99 ARG A CA 1
ATOM 834 C C . ARG A 1 99 ? 3.419 -13.749 0.329 1.00 82.69 99 ARG A C 1
ATOM 836 O O . ARG A 1 99 ? 4.459 -14.393 0.428 1.00 82.69 99 ARG A O 1
ATOM 843 N N . LYS A 1 100 ? 2.235 -14.311 0.078 1.00 77.19 100 LYS A N 1
ATOM 844 C CA . LYS A 1 100 ? 2.019 -15.744 -0.164 1.00 77.19 100 LYS A CA 1
ATOM 845 C C . LYS A 1 100 ? 1.904 -16.097 -1.654 1.00 77.19 100 LYS A C 1
ATOM 847 O O . LYS A 1 100 ? 1.826 -17.287 -1.952 1.00 77.19 100 LYS A O 1
ATOM 852 N N . THR A 1 101 ? 1.860 -15.100 -2.543 1.00 62.09 101 THR A N 1
ATOM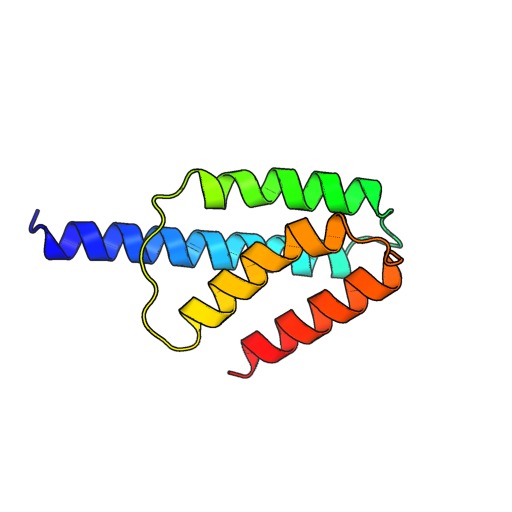 853 C CA . THR A 1 101 ? 1.814 -15.253 -4.009 1.00 62.09 101 THR A CA 1
ATOM 854 C C . THR A 1 101 ? 3.218 -15.387 -4.588 1.00 62.09 101 THR A C 1
ATOM 856 O O . THR A 1 101 ? 3.388 -16.203 -5.520 1.00 62.09 101 THR A O 1
#

pLDDT: mean 91.48, std 6.83, range [57.56, 97.44]

Foldseek 3Di:
DDPVVVLVVLVVLLLVLLVVLLVQLLCCLVPDDPDALVNQLVSLVVSCVSNVPRDDDDDPDDLSVLSVVLNVVSNVLSVDPDGPVVSSVVSNVSSVVSVVD

Sequence (101 aa):
MSEKRAQKTIRTKYIRELERFINRVVNFLNTQNEPSKEEFEEFAKEKYKKVQECERVYLSKGYSQEMEKFAQKIPSAAQSDKEMEEIKNDLLYEANRLRKT

Secondary structure (DSSP, 8-state):
--HHHHHHHHHHHHHHHHHHHHHHHHHHHHHSSS--HHHHHHHHHHHHHHHHTS------SSHHHHHHHHHHHHHHHHTSSS-HHHHHHHHHHHHHHHTT-